Protein AF-A0A7C4HYF4-F1 (afdb_monomer_lite)

Structure (mmCIF, N/CA/C/O backbone):
data_AF-A0A7C4HYF4-F1
#
_entry.id   AF-A0A7C4HYF4-F1
#
loop_
_atom_site.group_PDB
_atom_site.id
_atom_site.type_symbol
_atom_site.label_atom_id
_atom_site.label_alt_id
_atom_site.label_comp_id
_atom_site.label_asym_id
_atom_site.label_entity_id
_atom_site.label_seq_id
_atom_site.pdbx_PDB_ins_code
_atom_site.Cartn_x
_atom_site.Cartn_y
_atom_site.Cartn_z
_atom_site.occupancy
_atom_site.B_iso_or_equiv
_atom_site.auth_seq_id
_atom_site.auth_comp_id
_atom_site.auth_asym_id
_atom_site.auth_atom_id
_atom_site.pdbx_PDB_model_num
ATOM 1 N N . MET A 1 1 ? 6.764 12.181 2.102 1.00 40.88 1 MET A N 1
ATOM 2 C CA . MET A 1 1 ? 6.023 12.317 0.820 1.00 40.88 1 MET A CA 1
ATOM 3 C C . MET A 1 1 ? 4.594 11.800 0.968 1.00 40.88 1 MET A C 1
ATOM 5 O O . MET A 1 1 ? 4.407 10.729 1.527 1.00 40.88 1 MET A O 1
ATOM 9 N N . ARG A 1 2 ? 3.577 12.558 0.523 1.00 48.25 2 ARG A N 1
ATOM 10 C CA . ARG A 1 2 ? 2.155 12.168 0.637 1.00 48.25 2 ARG A CA 1
ATOM 11 C C . ARG A 1 2 ? 1.716 11.391 -0.610 1.00 48.25 2 ARG A C 1
ATOM 13 O O . ARG A 1 2 ? 1.328 12.004 -1.602 1.00 48.25 2 ARG A O 1
ATOM 20 N N . VAL A 1 3 ? 1.716 10.061 -0.538 1.00 52.72 3 VAL A N 1
ATOM 21 C CA . VAL A 1 3 ? 1.165 9.162 -1.576 1.00 52.72 3 VAL A CA 1
ATOM 22 C C . VAL A 1 3 ? -0.361 9.065 -1.435 1.00 52.72 3 VAL A C 1
ATOM 24 O O . VAL A 1 3 ? -0.939 7.992 -1.380 1.00 52.72 3 VAL A O 1
ATOM 27 N N . ALA A 1 4 ? -1.030 10.206 -1.282 1.00 55.22 4 ALA A N 1
ATOM 28 C CA . ALA A 1 4 ? -2.484 10.251 -1.218 1.00 55.22 4 ALA A CA 1
ATOM 29 C C . ALA A 1 4 ? -3.029 10.813 -2.526 1.00 55.22 4 ALA A C 1
ATOM 31 O O . ALA A 1 4 ? -2.495 11.797 -3.059 1.00 55.22 4 ALA A O 1
ATOM 32 N N . VAL A 1 5 ? -4.085 10.181 -3.025 1.00 56.56 5 VAL A N 1
ATOM 33 C CA . VAL A 1 5 ? -4.846 10.660 -4.176 1.00 56.56 5 VAL A CA 1
ATOM 34 C C . VAL A 1 5 ? -5.898 11.638 -3.658 1.00 56.56 5 VAL A C 1
ATOM 36 O O . VAL A 1 5 ? -6.741 11.280 -2.837 1.00 56.56 5 VAL A O 1
ATOM 39 N N . LYS A 1 6 ? -5.826 12.894 -4.108 1.00 53.12 6 LYS A N 1
ATOM 40 C CA . LYS A 1 6 ? -6.950 13.836 -4.035 1.00 53.12 6 LYS A CA 1
ATOM 41 C C . LYS A 1 6 ? -7.619 13.802 -5.406 1.00 53.12 6 LYS A C 1
ATOM 43 O O . LYS A 1 6 ? -7.010 14.263 -6.372 1.00 53.12 6 LYS A O 1
ATOM 48 N N . ARG A 1 7 ? -8.809 13.203 -5.509 1.00 56.16 7 ARG A N 1
ATOM 49 C CA . ARG A 1 7 ? -9.550 13.155 -6.779 1.00 56.16 7 ARG A CA 1
ATOM 50 C C . ARG A 1 7 ? -10.038 14.555 -7.160 1.00 56.16 7 ARG A C 1
ATOM 52 O O . ARG A 1 7 ? -10.277 15.388 -6.286 1.00 56.16 7 ARG A O 1
ATOM 59 N N . LYS A 1 8 ? -10.163 14.807 -8.466 1.00 49.19 8 LYS A N 1
ATOM 60 C CA . LYS A 1 8 ? -10.557 16.105 -9.050 1.00 49.19 8 LYS A CA 1
ATOM 61 C C . LYS A 1 8 ? -11.992 16.514 -8.671 1.00 49.19 8 LYS A C 1
ATOM 63 O O . LYS A 1 8 ? -12.279 17.699 -8.600 1.00 49.19 8 LYS A O 1
ATOM 68 N N . ASP A 1 9 ? -12.849 15.540 -8.368 1.00 57.66 9 ASP A N 1
ATOM 69 C CA . ASP A 1 9 ? -14.241 15.696 -7.919 1.00 57.66 9 ASP A CA 1
ATOM 70 C C . ASP A 1 9 ? -14.402 15.691 -6.385 1.00 57.66 9 ASP A C 1
ATOM 72 O O . ASP A 1 9 ? -15.504 15.890 -5.879 1.00 57.66 9 ASP A O 1
ATOM 76 N N . ASN A 1 10 ? -13.316 15.459 -5.634 1.00 64.75 10 ASN A N 1
ATOM 77 C CA . ASN A 1 10 ? -13.297 15.336 -4.173 1.00 64.75 10 ASN A CA 1
ATOM 78 C C . ASN A 1 10 ? -14.270 14.268 -3.608 1.00 64.75 10 ASN A C 1
ATOM 80 O O . ASN A 1 10 ? -14.576 14.283 -2.412 1.00 64.75 10 ASN A O 1
ATOM 84 N N . ARG A 1 11 ? -14.750 13.335 -4.449 1.00 72.50 11 ARG A N 1
ATOM 85 C CA . ARG A 1 11 ? -15.692 12.270 -4.074 1.00 72.50 11 ARG A CA 1
ATOM 86 C C . ARG A 1 11 ? -14.958 10.948 -3.872 1.00 72.50 11 ARG A C 1
ATOM 88 O O . ARG A 1 11 ? -14.107 10.549 -4.669 1.00 72.50 11 ARG A O 1
ATOM 95 N N . LEU A 1 12 ? -15.292 10.258 -2.785 1.00 79.62 12 LEU A N 1
ATOM 96 C CA . LEU A 1 12 ? -14.816 8.898 -2.543 1.00 79.62 12 LEU A CA 1
ATOM 97 C C . LEU A 1 12 ? -15.509 7.932 -3.522 1.00 79.62 12 LEU A C 1
ATOM 99 O O . LEU A 1 12 ? -16.665 8.169 -3.870 1.00 79.62 12 LEU A O 1
ATOM 103 N N . PRO A 1 13 ? -14.830 6.865 -3.979 1.00 82.00 13 PRO A N 1
ATOM 104 C CA . PRO A 1 13 ? -15.485 5.814 -4.746 1.00 82.00 13 PRO A CA 1
ATOM 105 C C . PRO A 1 13 ? -16.557 5.111 -3.905 1.00 82.00 13 PRO A C 1
ATOM 107 O O . PRO A 1 13 ? -16.498 5.104 -2.670 1.00 82.00 13 PRO A O 1
ATOM 110 N N . ASN A 1 14 ? -17.522 4.496 -4.588 1.00 84.25 14 ASN A N 1
ATOM 111 C CA . ASN A 1 14 ? -18.519 3.644 -3.948 1.00 84.25 14 ASN A CA 1
ATOM 112 C C . ASN A 1 14 ? -17.824 2.513 -3.174 1.00 84.25 14 ASN A C 1
ATOM 114 O O . ASN A 1 14 ? -16.798 1.996 -3.614 1.00 84.25 14 ASN A O 1
ATOM 118 N N . GLY A 1 15 ? -18.366 2.156 -2.007 1.00 89.06 15 GLY A N 1
ATOM 119 C CA . GLY A 1 15 ? -17.753 1.144 -1.141 1.00 89.06 15 GLY A CA 1
ATOM 120 C C . GLY A 1 15 ? -16.487 1.620 -0.418 1.00 89.06 15 GLY A C 1
ATOM 121 O O . GLY A 1 15 ? -15.643 0.807 -0.058 1.00 89.06 15 GLY A O 1
ATOM 122 N N . ALA A 1 16 ? -16.318 2.931 -0.205 1.00 91.88 16 ALA A N 1
ATOM 123 C CA . ALA A 1 16 ? -15.228 3.461 0.610 1.00 91.88 16 ALA A CA 1
ATOM 124 C C . ALA A 1 16 ? -15.414 3.125 2.104 1.00 91.88 16 ALA A C 1
ATOM 126 O O . ALA A 1 16 ? -16.329 3.604 2.774 1.00 91.88 16 ALA A O 1
ATOM 127 N N . ILE A 1 17 ? -14.479 2.358 2.652 1.00 96.62 17 ILE A N 1
ATOM 128 C CA . ILE A 1 17 ? -14.454 1.845 4.021 1.00 96.62 17 ILE A CA 1
ATOM 129 C C . ILE A 1 17 ? -13.427 2.636 4.837 1.00 96.62 17 ILE A C 1
ATOM 131 O O . ILE A 1 17 ? -12.285 2.830 4.416 1.00 96.62 17 ILE A O 1
ATOM 135 N N . LYS A 1 18 ? -13.810 3.106 6.031 1.00 96.81 18 LYS A N 1
ATOM 136 C CA . LYS A 1 18 ? -12.897 3.829 6.935 1.00 96.81 18 LYS A CA 1
ATOM 137 C C . LYS A 1 18 ? -11.740 2.927 7.372 1.00 96.81 18 LYS A C 1
ATOM 139 O O . LYS A 1 18 ? -11.951 1.766 7.710 1.00 96.81 18 LYS A O 1
ATOM 144 N N . ILE A 1 19 ? -10.543 3.505 7.507 1.00 97.69 19 ILE A N 1
ATOM 145 C CA . ILE A 1 19 ? -9.341 2.795 7.990 1.00 97.69 19 ILE A CA 1
ATOM 146 C C . ILE A 1 19 ? -9.564 2.006 9.291 1.00 97.69 19 ILE A C 1
ATOM 148 O O . ILE A 1 19 ? -9.004 0.929 9.442 1.00 97.69 19 ILE A O 1
ATOM 152 N N . GLY A 1 20 ? -10.396 2.507 10.213 1.00 98.12 20 GLY A N 1
ATOM 153 C CA . GLY A 1 20 ? -10.714 1.804 11.461 1.00 98.12 20 GLY A CA 1
ATOM 154 C C . GLY A 1 20 ? -11.468 0.490 11.240 1.00 98.12 20 GLY A C 1
ATOM 155 O O . GLY A 1 20 ? -11.164 -0.503 11.890 1.00 98.12 20 GLY A O 1
ATOM 156 N N . THR A 1 21 ? -12.410 0.461 10.295 1.00 98.25 21 THR A N 1
ATOM 157 C CA . THR A 1 21 ? -13.148 -0.757 9.932 1.00 98.25 21 THR A CA 1
ATOM 158 C C . THR A 1 21 ? -12.229 -1.764 9.245 1.00 98.25 21 THR A C 1
ATOM 160 O O . THR A 1 21 ? -12.266 -2.943 9.579 1.00 98.25 21 THR A O 1
ATOM 163 N N . VAL A 1 22 ? -11.342 -1.299 8.360 1.00 98.38 22 VAL A N 1
ATOM 164 C CA . VAL A 1 22 ? -10.341 -2.162 7.708 1.00 98.38 22 VAL A CA 1
ATOM 165 C C . VAL A 1 22 ? -9.354 -2.741 8.722 1.00 98.38 22 VAL A C 1
ATOM 167 O O . VAL A 1 22 ? -9.067 -3.931 8.695 1.00 98.38 22 VAL A O 1
ATOM 170 N N . ALA A 1 23 ? -8.872 -1.924 9.661 1.00 98.44 23 ALA A N 1
ATOM 171 C CA . ALA A 1 23 ? -7.983 -2.374 10.728 1.00 98.44 23 ALA A CA 1
ATOM 172 C C . ALA A 1 23 ? -8.633 -3.482 11.576 1.00 98.44 23 ALA A C 1
ATOM 174 O O . ALA A 1 23 ? -8.009 -4.512 11.818 1.00 98.44 23 ALA A O 1
ATOM 175 N N . LYS A 1 24 ? -9.914 -3.310 11.941 1.00 98.38 24 LYS A N 1
ATOM 176 C CA . LYS A 1 24 ? -10.702 -4.343 12.632 1.00 98.38 24 LYS A CA 1
ATOM 177 C C . LYS A 1 24 ? -10.841 -5.620 11.803 1.00 98.38 24 LYS A C 1
ATOM 179 O O . LYS A 1 24 ? -10.632 -6.693 12.350 1.00 98.38 24 LYS A O 1
ATOM 184 N N . HIS A 1 25 ? -11.144 -5.508 10.508 1.00 98.12 25 HIS A N 1
ATOM 185 C CA . HIS A 1 25 ? -11.282 -6.664 9.615 1.00 98.12 25 HIS A CA 1
ATOM 186 C C . HIS A 1 25 ? -10.015 -7.534 9.582 1.00 98.12 25 HIS A C 1
ATOM 188 O O . HIS A 1 25 ? -10.107 -8.752 9.665 1.00 98.12 25 HIS A O 1
ATOM 194 N N . PHE A 1 26 ? -8.833 -6.915 9.524 1.00 97.81 26 PHE A N 1
ATOM 195 C CA . PHE A 1 26 ? -7.552 -7.631 9.505 1.00 97.81 26 PHE A CA 1
ATOM 196 C C . PHE A 1 26 ? -6.988 -7.969 10.896 1.00 97.81 26 PHE A C 1
ATOM 198 O O . PHE A 1 26 ? -5.904 -8.548 10.983 1.00 97.81 26 PHE A O 1
ATOM 205 N N . GLY A 1 27 ? -7.668 -7.588 11.984 1.00 97.75 27 GLY A N 1
ATOM 206 C CA . GLY A 1 27 ? -7.166 -7.778 13.348 1.00 97.75 27 GLY A CA 1
ATOM 207 C C . GLY A 1 27 ? -5.850 -7.036 13.619 1.00 97.75 27 GLY A C 1
ATOM 208 O O . GLY A 1 27 ? -4.955 -7.572 14.270 1.00 97.75 27 GLY A O 1
ATOM 209 N N . VAL A 1 28 ? -5.687 -5.823 13.080 1.00 98.06 28 VAL A N 1
ATOM 210 C CA . VAL A 1 28 ? -4.471 -5.002 13.231 1.00 98.06 28 VAL A CA 1
ATOM 211 C C . VAL A 1 28 ? -4.779 -3.614 13.780 1.00 98.06 28 VAL A C 1
ATOM 213 O O . VAL A 1 28 ? -5.919 -3.154 13.771 1.00 98.06 28 VAL A O 1
ATOM 216 N N . SER A 1 29 ? -3.747 -2.903 14.238 1.00 98.12 29 SER A N 1
ATOM 217 C CA . SER A 1 29 ? -3.897 -1.512 14.664 1.00 98.12 29 SER A CA 1
ATOM 218 C C . SER A 1 29 ? -4.042 -0.563 13.468 1.00 98.12 29 SER A C 1
ATOM 220 O O . SER A 1 29 ? -3.476 -0.766 12.390 1.00 98.12 29 SER A O 1
ATOM 222 N N . VAL A 1 30 ? -4.766 0.543 13.670 1.00 98.19 30 VAL A N 1
ATOM 223 C CA . VAL A 1 30 ? -4.851 1.634 12.681 1.00 98.19 30 VAL A CA 1
ATOM 224 C C . VAL A 1 30 ? -3.466 2.217 12.383 1.00 98.19 30 VAL A C 1
ATOM 226 O O . VAL A 1 30 ? -3.189 2.618 11.249 1.00 98.19 30 VAL A O 1
ATOM 229 N N . ASP A 1 31 ? -2.582 2.248 13.380 1.00 98.25 31 ASP A N 1
ATOM 230 C CA . ASP A 1 31 ? -1.233 2.783 13.226 1.00 98.25 31 ASP A CA 1
ATOM 231 C C . ASP A 1 31 ? -0.329 1.896 12.369 1.00 98.25 31 ASP A C 1
ATOM 233 O O . ASP A 1 31 ? 0.509 2.440 11.648 1.00 98.25 31 ASP A O 1
ATOM 237 N N . LEU A 1 32 ? -0.556 0.577 12.328 1.00 97.56 32 LEU A N 1
ATOM 238 C CA . LEU A 1 32 ? 0.124 -0.314 11.384 1.00 97.56 32 LEU A CA 1
ATOM 239 C C . LEU A 1 32 ? -0.240 0.027 9.931 1.00 97.56 32 LEU A C 1
ATOM 241 O O . LEU A 1 32 ? 0.639 0.185 9.086 1.00 97.56 32 LEU A O 1
ATOM 245 N N . LEU A 1 33 ? -1.527 0.236 9.636 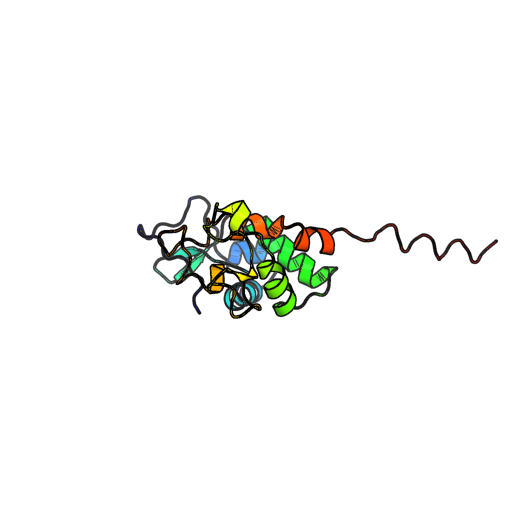1.00 97.94 33 LEU A N 1
ATOM 246 C CA . LEU A 1 33 ? -1.958 0.642 8.291 1.00 97.94 33 LEU A CA 1
ATOM 247 C C . LEU A 1 33 ? -1.412 2.029 7.908 1.00 97.94 33 LEU A C 1
ATOM 249 O O . LEU A 1 33 ? -1.035 2.265 6.759 1.00 97.94 33 LEU A O 1
ATOM 253 N N . ARG A 1 34 ? -1.315 2.953 8.874 1.00 96.81 34 ARG A N 1
ATOM 254 C CA . ARG A 1 34 ? -0.659 4.258 8.673 1.00 96.81 34 ARG A CA 1
ATOM 255 C C . ARG A 1 34 ? 0.848 4.116 8.458 1.00 96.81 34 ARG A C 1
ATOM 257 O O . ARG A 1 34 ? 1.404 4.880 7.674 1.00 96.81 34 ARG A O 1
ATOM 264 N N . LEU A 1 35 ? 1.512 3.175 9.128 1.00 96.50 35 LEU A N 1
ATOM 265 C CA . LEU A 1 35 ? 2.919 2.856 8.886 1.00 96.50 35 LEU A CA 1
ATOM 266 C C . LEU A 1 35 ? 3.111 2.377 7.444 1.00 96.50 35 LEU A C 1
ATOM 268 O O . LEU A 1 35 ? 3.960 2.921 6.745 1.00 96.50 35 LEU A O 1
ATOM 272 N N . TYR A 1 36 ? 2.274 1.460 6.957 1.00 96.44 36 TYR A N 1
ATOM 273 C CA . TYR A 1 36 ? 2.342 0.990 5.570 1.00 96.44 36 TYR A CA 1
ATOM 274 C C . TYR A 1 36 ? 2.074 2.102 4.544 1.00 96.44 36 TYR A C 1
ATOM 276 O O . TYR A 1 36 ? 2.733 2.143 3.504 1.00 96.44 36 TYR A O 1
ATOM 284 N N . GLU A 1 37 ? 1.172 3.049 4.829 1.00 94.31 37 GLU A N 1
ATOM 285 C CA . GLU A 1 37 ? 1.032 4.269 4.015 1.00 94.31 37 GLU A CA 1
ATOM 286 C C . GLU A 1 37 ? 2.325 5.099 4.020 1.00 94.31 37 GLU A C 1
ATOM 288 O O . GLU A 1 37 ? 2.783 5.523 2.958 1.00 94.31 37 GLU A O 1
ATOM 293 N N . ARG A 1 38 ? 2.916 5.367 5.194 1.00 93.12 38 ARG A N 1
ATOM 294 C CA . ARG A 1 38 ? 4.141 6.186 5.302 1.00 93.12 38 ARG A CA 1
ATOM 295 C C . ARG A 1 38 ? 5.318 5.552 4.569 1.00 93.12 38 ARG A C 1
ATOM 297 O O . ARG A 1 38 ? 6.064 6.267 3.900 1.00 93.12 38 ARG A O 1
ATOM 304 N N . GLU A 1 39 ? 5.441 4.232 4.642 1.00 92.56 39 GLU A N 1
ATOM 305 C CA . GLU A 1 39 ? 6.426 3.473 3.873 1.00 92.56 39 GLU A CA 1
ATOM 306 C C . GLU A 1 39 ? 6.109 3.469 2.368 1.00 92.56 39 GLU A C 1
ATOM 308 O O . GLU A 1 39 ? 6.992 3.261 1.549 1.00 92.56 39 GLU A O 1
ATOM 313 N N . GLY A 1 40 ? 4.890 3.808 1.947 1.00 91.25 40 GLY A N 1
ATOM 314 C CA . GLY A 1 40 ? 4.510 3.818 0.531 1.00 91.25 40 GLY A CA 1
ATOM 315 C C . GLY A 1 40 ? 4.112 2.451 -0.013 1.00 91.25 40 GLY A C 1
ATOM 316 O O . GLY A 1 40 ? 4.082 2.266 -1.231 1.00 91.25 40 GLY A O 1
ATOM 317 N N . LEU A 1 41 ? 3.804 1.509 0.878 1.00 94.38 41 LEU A N 1
ATOM 318 C CA . LEU A 1 41 ? 3.226 0.213 0.535 1.00 94.38 41 LEU A CA 1
ATOM 319 C C . LEU A 1 41 ? 1.727 0.345 0.247 1.00 94.38 41 LEU A C 1
ATOM 321 O O . LEU A 1 41 ? 1.206 -0.319 -0.646 1.00 94.38 41 LEU A O 1
ATOM 325 N N . LEU A 1 42 ? 1.038 1.237 0.965 1.00 95.00 42 LEU A N 1
ATOM 326 C CA . LEU A 1 42 ? -0.385 1.512 0.776 1.00 95.00 42 LEU A CA 1
ATOM 327 C C . LEU A 1 42 ? -0.635 2.922 0.244 1.00 95.00 42 LEU A C 1
ATOM 329 O O . LEU A 1 42 ? 0.017 3.886 0.647 1.00 95.00 42 LEU A O 1
ATOM 333 N N . ILE A 1 43 ? -1.644 3.037 -0.616 1.00 92.56 43 ILE A N 1
ATOM 334 C CA . ILE A 1 43 ? -2.164 4.303 -1.127 1.00 92.56 43 ILE A CA 1
ATOM 335 C C . ILE A 1 43 ? -3.595 4.434 -0.599 1.00 92.56 43 ILE A C 1
ATOM 337 O O . ILE A 1 43 ? -4.488 3.781 -1.123 1.00 92.56 43 ILE A O 1
ATOM 341 N N . PRO A 1 44 ? -3.855 5.228 0.451 1.00 92.38 44 PRO A N 1
ATOM 342 C CA . PRO A 1 44 ? -5.215 5.430 0.921 1.00 92.38 44 PRO A CA 1
ATOM 343 C C . PRO A 1 44 ? -5.929 6.495 0.089 1.00 92.38 44 PRO A C 1
ATOM 345 O O . PRO A 1 44 ? -5.342 7.501 -0.334 1.00 92.38 44 PRO A O 1
ATOM 348 N N . LEU A 1 45 ? -7.240 6.337 -0.023 1.00 90.88 45 LEU A N 1
ATOM 349 C CA . LEU A 1 45 ? -8.144 7.402 -0.432 1.0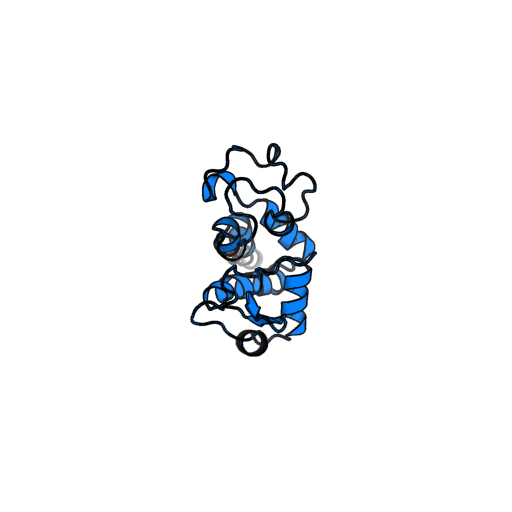0 90.88 45 LEU A CA 1
ATOM 350 C C . LEU A 1 45 ? -8.317 8.375 0.736 1.00 90.88 45 LEU A C 1
ATOM 352 O O . LEU A 1 45 ? -8.358 7.965 1.899 1.00 90.88 45 LEU A O 1
ATOM 356 N N . LYS A 1 46 ? -8.420 9.676 0.459 1.00 88.88 46 LYS A N 1
ATOM 357 C CA . LYS A 1 46 ? -8.650 10.683 1.504 1.00 88.88 46 LYS A CA 1
ATOM 358 C C . LYS A 1 46 ? -9.900 11.489 1.211 1.00 88.88 46 LYS A C 1
ATOM 360 O O . LYS A 1 46 ? -10.049 12.042 0.129 1.00 88.88 46 LYS A O 1
ATOM 365 N N . SER A 1 47 ? -10.764 11.581 2.216 1.00 88.06 47 SER A N 1
ATOM 366 C CA . SER A 1 47 ? -11.858 12.556 2.225 1.00 88.06 47 SER A CA 1
ATOM 367 C C . SER A 1 47 ? -11.316 13.994 2.255 1.00 88.06 47 SER A C 1
ATOM 369 O O . SER A 1 47 ? -10.146 14.195 2.610 1.00 88.06 47 SER A O 1
ATOM 371 N N . PRO A 1 48 ? -12.161 15.011 1.998 1.00 83.81 48 PRO A N 1
ATOM 372 C CA . PRO A 1 48 ? -11.760 16.418 2.087 1.00 83.81 48 PRO A CA 1
ATOM 373 C C . PRO A 1 48 ? -11.174 16.787 3.461 1.00 83.81 48 PRO A C 1
ATOM 375 O O . PRO A 1 48 ? -10.236 17.573 3.551 1.00 83.81 48 PRO A O 1
ATOM 378 N N . ARG A 1 49 ? -11.676 16.149 4.530 1.00 86.75 49 ARG A N 1
ATOM 379 C CA . ARG A 1 49 ? -11.224 16.324 5.922 1.00 86.75 49 ARG A CA 1
ATOM 380 C C . ARG A 1 49 ? -9.951 15.534 6.268 1.00 86.75 49 ARG A C 1
ATOM 382 O O . ARG A 1 49 ? -9.498 15.559 7.405 1.00 86.75 49 ARG A O 1
ATOM 389 N N . GLY A 1 50 ? -9.377 14.789 5.321 1.00 87.62 50 GLY A N 1
ATOM 390 C CA . GLY A 1 50 ? -8.143 14.020 5.515 1.00 87.62 50 GLY A CA 1
ATOM 391 C C . GLY A 1 50 ? -8.320 12.629 6.137 1.00 87.62 50 GLY A C 1
ATOM 392 O O . GLY A 1 50 ? -7.335 11.898 6.278 1.00 87.62 50 GLY A O 1
ATOM 393 N N . THR A 1 51 ? -9.550 12.217 6.465 1.00 91.06 51 THR A N 1
ATOM 394 C CA . THR A 1 51 ? -9.851 10.843 6.899 1.00 91.06 51 THR A CA 1
ATOM 395 C C . THR A 1 51 ? -9.524 9.853 5.782 1.00 91.06 51 THR A C 1
ATOM 397 O O . THR A 1 51 ? -9.862 10.110 4.624 1.00 91.06 51 THR A O 1
ATOM 400 N N . ARG A 1 52 ? -8.868 8.745 6.147 1.00 94.06 52 ARG A N 1
ATOM 401 C CA . ARG A 1 52 ? -8.410 7.689 5.235 1.00 94.06 52 ARG A CA 1
ATOM 402 C C . ARG A 1 52 ? -9.485 6.644 5.000 1.00 94.06 52 ARG A C 1
ATOM 404 O O . ARG A 1 52 ? -10.104 6.170 5.956 1.00 94.06 52 ARG A O 1
ATOM 411 N N . TYR A 1 53 ? -9.608 6.263 3.742 1.00 94.56 53 TYR A N 1
ATOM 412 C CA . TYR A 1 53 ? -10.512 5.245 3.257 1.00 94.56 53 TYR A CA 1
ATOM 413 C C . TYR A 1 53 ? -9.764 4.265 2.361 1.00 94.56 53 TYR A C 1
ATOM 415 O O . TYR A 1 53 ? -8.757 4.609 1.738 1.00 94.56 53 TYR A O 1
ATOM 423 N N . PHE A 1 54 ? -10.299 3.061 2.311 1.00 95.06 54 PHE A N 1
ATOM 424 C CA . PHE A 1 54 ? -9.908 1.980 1.422 1.00 95.06 54 PHE A CA 1
ATOM 425 C C . PHE A 1 54 ? -11.172 1.416 0.775 1.00 95.06 54 PHE A C 1
ATOM 427 O O . PHE A 1 54 ? -12.279 1.806 1.137 1.00 95.06 54 PHE A O 1
ATOM 434 N N . THR A 1 55 ? -11.020 0.505 -0.166 1.00 94.94 55 THR A N 1
ATOM 435 C CA . THR A 1 55 ? -12.108 -0.293 -0.736 1.00 94.94 55 THR A CA 1
ATOM 436 C C . THR A 1 55 ? -11.759 -1.771 -0.600 1.00 94.94 55 THR A C 1
ATOM 438 O O . THR A 1 55 ? -10.634 -2.119 -0.232 1.00 94.94 55 THR A O 1
ATOM 441 N N . GLU A 1 56 ? -12.694 -2.659 -0.920 1.00 95.19 56 GLU A N 1
ATOM 442 C CA . GLU A 1 56 ? -12.428 -4.103 -0.945 1.00 95.19 56 GLU A CA 1
ATOM 443 C C . GLU A 1 56 ? -11.295 -4.475 -1.918 1.00 95.19 56 GLU A C 1
ATOM 445 O O . GLU A 1 56 ? -10.565 -5.433 -1.681 1.00 95.19 56 GLU A O 1
ATOM 450 N N . LEU A 1 57 ? -11.039 -3.653 -2.946 1.00 94.25 57 LEU A N 1
ATOM 451 C CA . LEU A 1 57 ? -9.897 -3.821 -3.855 1.00 94.25 57 LEU A CA 1
ATOM 452 C C . LEU A 1 57 ? -8.535 -3.717 -3.153 1.00 94.25 57 LEU A C 1
ATOM 454 O O . LEU A 1 57 ? -7.520 -4.139 -3.708 1.00 94.25 57 LEU A O 1
ATOM 458 N N . ASP A 1 58 ? -8.481 -3.113 -1.965 1.00 95.88 58 ASP A N 1
ATOM 459 C CA . ASP A 1 58 ? -7.253 -2.974 -1.182 1.00 95.88 58 ASP A CA 1
ATOM 460 C C . ASP A 1 58 ? -7.006 -4.192 -0.277 1.00 95.88 58 ASP A C 1
ATOM 462 O O . ASP A 1 58 ? -5.883 -4.393 0.187 1.00 95.88 58 ASP A O 1
ATOM 466 N N . TYR A 1 59 ? -8.024 -5.028 -0.041 1.00 97.19 59 TYR A N 1
ATOM 467 C CA . TYR A 1 59 ? -7.954 -6.138 0.909 1.00 97.19 59 TYR A CA 1
ATOM 468 C C . TYR A 1 59 ? -6.928 -7.198 0.502 1.00 97.19 59 TYR A C 1
ATOM 470 O O . TYR A 1 59 ? -6.109 -7.551 1.354 1.00 97.19 59 TYR A O 1
ATOM 478 N N . PRO A 1 60 ? -6.879 -7.661 -0.767 1.00 96.75 60 PRO A N 1
ATOM 479 C CA . PRO A 1 60 ? -5.850 -8.603 -1.191 1.00 96.75 60 PRO A CA 1
ATOM 480 C C . PRO A 1 60 ? -4.450 -8.057 -0.926 1.00 96.75 60 PRO A C 1
ATOM 482 O O . PRO A 1 60 ? -3.592 -8.775 -0.430 1.00 96.75 60 PRO A O 1
ATOM 485 N N . TRP A 1 61 ? -4.228 -6.763 -1.177 1.00 97.06 61 TRP A N 1
ATOM 486 C CA . TRP A 1 61 ? -2.913 -6.169 -0.981 1.00 97.06 61 TRP A CA 1
ATOM 487 C C . TRP A 1 61 ? -2.519 -6.050 0.490 1.00 97.06 61 TRP A C 1
ATOM 489 O O . TRP A 1 61 ? -1.394 -6.386 0.857 1.00 97.06 61 TRP A O 1
ATOM 499 N N . ILE A 1 62 ? -3.448 -5.621 1.348 1.00 98.06 62 ILE A N 1
ATOM 500 C CA . ILE A 1 62 ? -3.222 -5.557 2.796 1.00 98.06 62 ILE A CA 1
ATOM 501 C C . ILE A 1 62 ? -2.936 -6.959 3.347 1.00 98.06 62 ILE A C 1
ATOM 503 O O . ILE A 1 62 ? -1.968 -7.126 4.089 1.00 98.06 62 ILE A O 1
ATOM 507 N N . ALA A 1 63 ? -3.715 -7.965 2.937 1.00 97.44 63 ALA A N 1
ATOM 508 C CA . ALA A 1 63 ? -3.482 -9.358 3.303 1.00 97.44 63 ALA A CA 1
ATOM 509 C C . ALA A 1 63 ? -2.079 -9.815 2.879 1.00 97.44 63 ALA A C 1
ATOM 511 O O . ALA A 1 63 ? -1.325 -10.329 3.701 1.00 97.44 63 ALA A O 1
ATOM 512 N N . THR A 1 64 ? -1.687 -9.567 1.626 1.00 97.38 64 THR A N 1
ATOM 513 C CA . THR A 1 64 ? -0.363 -9.929 1.107 1.00 97.38 64 THR A CA 1
ATOM 514 C C . THR A 1 64 ? 0.766 -9.269 1.895 1.00 97.38 64 THR A C 1
ATOM 516 O O . THR A 1 64 ? 1.707 -9.961 2.268 1.00 97.38 64 THR A O 1
ATOM 519 N N . ILE A 1 65 ? 0.684 -7.970 2.210 1.00 97.06 65 ILE A N 1
ATOM 520 C CA . ILE A 1 65 ? 1.714 -7.294 3.020 1.00 97.06 65 ILE A CA 1
ATOM 521 C C . ILE A 1 65 ? 1.834 -7.949 4.401 1.00 97.06 65 ILE A C 1
ATOM 523 O O . ILE A 1 65 ? 2.946 -8.212 4.856 1.00 97.06 65 ILE A O 1
ATOM 527 N N . LEU A 1 66 ? 0.708 -8.235 5.062 1.00 96.81 66 LEU A N 1
ATOM 528 C CA . LEU A 1 66 ? 0.717 -8.884 6.376 1.00 96.81 66 LEU A CA 1
ATOM 529 C C . LEU A 1 66 ? 1.377 -10.264 6.316 1.00 96.81 66 LEU A C 1
ATOM 531 O O . LEU A 1 66 ? 2.176 -10.586 7.194 1.00 96.81 66 LEU A O 1
ATOM 535 N N . ARG A 1 67 ? 1.094 -11.048 5.271 1.00 95.75 67 ARG A N 1
ATOM 536 C CA . ARG A 1 67 ? 1.725 -12.354 5.047 1.00 95.75 67 ARG A CA 1
ATOM 537 C C . ARG A 1 67 ? 3.220 -12.231 4.759 1.00 95.75 67 ARG A C 1
ATOM 539 O O . ARG A 1 67 ? 4.003 -12.948 5.363 1.00 95.75 67 ARG A O 1
ATOM 546 N N . LEU A 1 68 ? 3.650 -11.277 3.931 1.00 95.12 68 LEU A N 1
ATOM 547 C CA . LEU A 1 68 ? 5.079 -11.045 3.663 1.00 95.12 68 LEU A CA 1
ATOM 548 C C . LEU A 1 68 ? 5.864 -10.716 4.942 1.00 95.12 68 LEU A C 1
ATOM 550 O O . LEU A 1 68 ? 6.997 -11.160 5.104 1.00 95.12 68 LEU A O 1
ATOM 554 N N . VAL A 1 69 ? 5.262 -9.955 5.858 1.00 95.44 69 VAL A N 1
ATOM 555 C CA . VAL A 1 69 ? 5.894 -9.608 7.138 1.00 95.44 69 VAL A CA 1
ATOM 556 C C . VAL A 1 69 ? 5.886 -10.788 8.115 1.00 95.44 69 VAL A C 1
ATOM 558 O O . VAL A 1 69 ? 6.876 -11.008 8.806 1.00 95.44 69 VAL A O 1
ATOM 561 N N . ARG A 1 70 ? 4.776 -11.532 8.205 1.00 93.88 70 ARG A N 1
ATOM 562 C CA . ARG A 1 70 ? 4.581 -12.578 9.227 1.00 93.88 70 ARG A CA 1
ATOM 563 C C . ARG A 1 70 ? 5.116 -13.950 8.822 1.00 93.88 70 ARG A C 1
ATOM 565 O O . ARG A 1 70 ? 5.692 -14.622 9.663 1.00 93.88 70 ARG A O 1
ATOM 572 N N . GLU A 1 71 ? 4.901 -14.353 7.573 1.00 93.06 71 GLU A N 1
ATOM 573 C CA . GLU A 1 71 ? 5.259 -15.677 7.042 1.00 93.06 71 GLU A CA 1
ATOM 574 C C . GLU A 1 71 ? 6.641 -15.658 6.377 1.00 93.06 71 GLU A C 1
ATOM 576 O O . GLU A 1 71 ? 7.449 -16.545 6.616 1.00 93.06 71 GLU A O 1
ATOM 581 N N . ALA A 1 72 ? 6.935 -14.635 5.565 1.00 90.81 72 ALA A N 1
ATOM 582 C CA . ALA A 1 72 ? 8.215 -14.527 4.853 1.00 90.81 72 ALA A CA 1
ATOM 583 C C . ALA A 1 72 ? 9.276 -13.702 5.612 1.00 90.81 72 ALA A C 1
ATOM 585 O O . ALA A 1 72 ? 10.369 -13.481 5.094 1.00 90.81 72 ALA A O 1
ATOM 586 N N . HIS A 1 73 ? 8.951 -13.217 6.818 1.00 92.88 73 HIS A N 1
ATOM 587 C CA . HIS A 1 73 ? 9.830 -12.424 7.691 1.00 92.88 73 HIS A CA 1
ATOM 588 C C . HIS A 1 73 ? 10.509 -11.221 7.007 1.00 92.88 73 HIS A C 1
ATOM 590 O O . HIS A 1 73 ? 11.596 -10.787 7.396 1.00 92.88 73 HIS A O 1
ATOM 596 N N . LEU A 1 74 ? 9.862 -10.642 5.991 1.00 93.94 74 LEU A N 1
ATOM 597 C CA . LEU A 1 74 ? 10.410 -9.503 5.269 1.00 93.94 74 LEU A CA 1
ATOM 598 C C . LEU A 1 74 ? 10.174 -8.202 6.025 1.00 93.94 74 LEU A C 1
ATOM 600 O O . LEU A 1 74 ? 9.067 -7.887 6.467 1.00 93.94 74 LEU A O 1
ATOM 604 N N . ASN A 1 75 ? 11.217 -7.377 6.082 1.00 94.56 75 ASN A N 1
ATOM 605 C CA . ASN A 1 75 ? 11.077 -6.000 6.527 1.00 94.56 75 ASN A CA 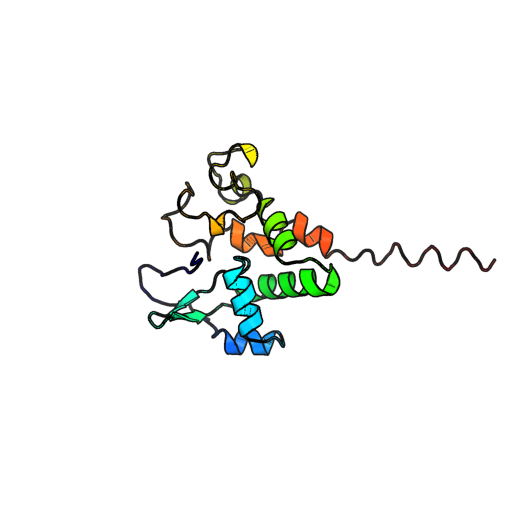1
ATOM 606 C C . ASN A 1 75 ? 10.428 -5.126 5.431 1.00 94.56 75 ASN A C 1
ATOM 608 O O . ASN A 1 75 ? 10.398 -5.467 4.244 1.00 94.56 75 ASN A O 1
ATOM 612 N N . LEU A 1 76 ? 9.931 -3.950 5.824 1.00 94.38 76 LEU A N 1
ATOM 613 C CA . LEU A 1 76 ? 9.216 -3.052 4.910 1.00 94.38 76 LEU A CA 1
ATOM 614 C C . LEU A 1 76 ? 10.114 -2.519 3.784 1.00 94.38 76 LEU A C 1
ATOM 616 O O . LEU A 1 76 ? 9.620 -2.265 2.688 1.00 94.38 76 LEU A O 1
ATOM 620 N N . ALA A 1 77 ? 11.425 -2.386 4.013 1.00 93.06 77 ALA A N 1
ATOM 621 C CA . ALA A 1 77 ? 12.367 -1.956 2.983 1.00 93.06 77 ALA A CA 1
ATOM 622 C C . ALA A 1 77 ? 1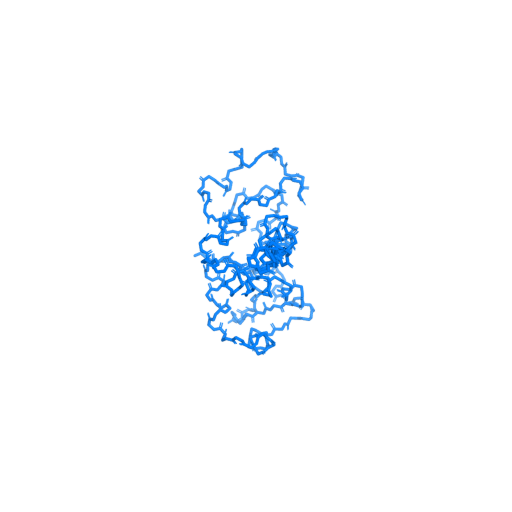2.532 -3.004 1.875 1.00 93.06 77 ALA A C 1
ATOM 624 O O . ALA A 1 77 ? 12.491 -2.645 0.698 1.00 93.06 77 ALA A O 1
ATOM 625 N N . SER A 1 78 ? 12.623 -4.284 2.237 1.00 92.06 78 SER A N 1
ATOM 626 C CA . SER A 1 78 ? 12.662 -5.399 1.292 1.00 92.06 78 SER A CA 1
ATOM 627 C C . SER A 1 78 ? 11.372 -5.479 0.483 1.00 92.06 78 SER A C 1
ATOM 629 O O . SER A 1 78 ? 11.426 -5.583 -0.739 1.00 92.06 78 SER A O 1
ATOM 631 N N . ILE A 1 79 ? 10.207 -5.320 1.123 1.00 94.56 79 ILE A N 1
ATOM 632 C CA . ILE A 1 79 ? 8.919 -5.285 0.410 1.00 94.56 79 ILE A CA 1
ATOM 633 C C . ILE A 1 79 ? 8.889 -4.120 -0.589 1.00 94.56 79 ILE A C 1
ATOM 635 O O . ILE A 1 79 ? 8.513 -4.308 -1.744 1.00 94.56 79 ILE A O 1
ATOM 639 N N . ARG A 1 80 ? 9.341 -2.921 -0.199 1.00 92.12 80 ARG A N 1
ATOM 640 C CA . ARG A 1 80 ? 9.453 -1.780 -1.128 1.00 92.12 80 ARG A CA 1
ATOM 641 C C . ARG A 1 80 ? 10.357 -2.095 -2.312 1.00 92.12 80 ARG A C 1
ATOM 643 O O . ARG A 1 80 ? 9.996 -1.765 -3.440 1.00 92.12 80 ARG A O 1
ATOM 650 N N . HIS A 1 81 ? 11.499 -2.728 -2.061 1.00 90.00 81 HIS A N 1
ATOM 651 C CA . HIS A 1 81 ? 12.433 -3.110 -3.110 1.00 90.00 81 HIS A CA 1
ATOM 652 C C . HIS A 1 81 ? 11.807 -4.120 -4.082 1.00 90.00 81 HIS A C 1
ATOM 654 O O . HIS A 1 81 ? 11.857 -3.901 -5.290 1.00 90.00 81 HIS A O 1
ATOM 660 N N . LEU A 1 82 ? 11.105 -5.142 -3.589 1.00 90.50 82 LEU A N 1
ATOM 661 C CA . LEU A 1 82 ? 10.394 -6.111 -4.433 1.00 90.50 82 LEU A CA 1
ATOM 662 C C . LEU A 1 82 ? 9.382 -5.441 -5.367 1.00 90.50 82 LEU A C 1
ATOM 664 O O . LEU A 1 82 ? 9.284 -5.792 -6.541 1.00 90.50 82 LEU A O 1
ATOM 668 N N . LEU A 1 83 ? 8.672 -4.424 -4.879 1.00 90.75 83 LEU A N 1
ATOM 669 C CA . LEU A 1 83 ? 7.681 -3.684 -5.666 1.00 90.75 83 LEU A CA 1
ATOM 670 C C . LEU A 1 83 ? 8.299 -2.840 -6.777 1.00 90.75 83 LEU A C 1
ATOM 672 O O . LEU A 1 83 ? 7.615 -2.474 -7.730 1.00 90.75 83 LEU A O 1
ATOM 676 N N . THR A 1 84 ? 9.594 -2.545 -6.696 1.00 89.06 84 THR A N 1
ATOM 677 C CA . THR A 1 84 ? 10.288 -1.878 -7.797 1.00 89.06 84 THR A CA 1
ATOM 678 C C . THR A 1 84 ? 10.430 -2.793 -9.017 1.00 89.06 84 THR A C 1
ATOM 680 O O . THR A 1 84 ? 10.573 -2.298 -10.132 1.00 89.06 84 THR A O 1
ATOM 683 N N . LEU A 1 85 ? 10.384 -4.118 -8.831 1.00 87.75 85 LEU A N 1
ATOM 684 C CA . LEU A 1 85 ? 10.538 -5.116 -9.898 1.00 87.75 85 LEU A CA 1
ATOM 685 C C . LEU A 1 85 ? 9.280 -5.274 -10.765 1.00 87.75 85 LEU A C 1
ATOM 687 O O . LEU A 1 85 ? 9.297 -6.024 -11.736 1.00 87.75 85 LEU A O 1
ATOM 691 N N . LEU A 1 86 ? 8.185 -4.588 -10.426 1.00 89.44 86 LEU A N 1
ATOM 692 C CA . LEU A 1 86 ? 6.948 -4.646 -11.196 1.00 89.44 86 LEU A CA 1
ATOM 693 C C . LEU A 1 86 ? 7.166 -4.121 -12.626 1.00 89.44 86 LEU A C 1
ATOM 695 O O . LEU A 1 86 ? 7.648 -2.993 -12.782 1.00 89.44 86 LEU A O 1
ATOM 699 N N . PRO A 1 87 ? 6.763 -4.878 -13.665 1.00 86.88 87 PRO A N 1
ATOM 700 C CA . PRO A 1 87 ? 7.007 -4.511 -15.055 1.00 86.88 87 PRO A CA 1
ATOM 701 C C . PRO A 1 87 ? 5.999 -3.453 -15.512 1.00 86.88 87 PRO A C 1
ATOM 703 O O . PRO A 1 87 ? 5.026 -3.725 -16.216 1.00 86.88 87 PRO A O 1
ATOM 706 N N . CYS A 1 88 ? 6.206 -2.207 -15.081 1.00 86.44 88 CYS A N 1
ATOM 707 C CA . CYS A 1 88 ? 5.292 -1.110 -15.389 1.00 86.44 88 CYS A CA 1
ATOM 708 C C . CYS A 1 88 ? 5.137 -0.871 -16.897 1.00 86.44 88 CYS A C 1
ATOM 710 O O . CYS A 1 88 ? 4.073 -0.429 -17.325 1.00 86.44 88 CYS A O 1
ATOM 712 N N . TRP A 1 89 ? 6.164 -1.201 -17.684 1.00 85.44 89 TRP A N 1
ATOM 713 C CA . TRP A 1 89 ? 6.158 -1.118 -19.139 1.00 85.44 89 TRP A CA 1
ATOM 714 C C . TRP A 1 89 ? 5.176 -2.087 -19.785 1.00 85.44 89 TRP A C 1
ATOM 716 O O . TRP A 1 89 ? 4.366 -1.653 -20.595 1.00 85.44 89 TRP A O 1
ATOM 726 N N . GLN A 1 90 ? 5.143 -3.342 -19.335 1.00 85.69 90 GLN A N 1
ATOM 727 C CA . GLN A 1 90 ? 4.166 -4.332 -19.800 1.00 85.69 90 GLN A CA 1
ATOM 728 C C . GLN A 1 90 ? 2.743 -3.972 -19.363 1.00 85.69 90 GLN A C 1
ATOM 730 O O . GLN A 1 90 ? 1.804 -4.077 -20.141 1.00 85.69 90 GLN A O 1
ATOM 735 N N . LEU A 1 91 ? 2.574 -3.511 -18.119 1.00 86.56 91 LEU A N 1
ATOM 736 C CA . LEU A 1 91 ? 1.247 -3.253 -17.547 1.00 86.56 91 LEU A CA 1
ATOM 737 C C . LEU A 1 91 ? 0.581 -1.969 -18.057 1.00 86.56 91 LEU A C 1
ATOM 739 O O . LEU A 1 91 ? -0.622 -1.797 -17.878 1.00 86.56 91 LEU A O 1
ATOM 743 N N . ARG A 1 92 ? 1.354 -1.024 -18.602 1.00 81.81 92 ARG A N 1
ATOM 744 C CA . ARG A 1 92 ? 0.850 0.300 -19.009 1.00 81.81 92 ARG A CA 1
ATOM 745 C C . ARG A 1 92 ? 1.206 0.702 -20.430 1.00 81.81 92 ARG A C 1
ATOM 747 O O . ARG A 1 92 ? 0.863 1.818 -20.805 1.00 81.81 92 ARG A O 1
ATOM 754 N N . ASN A 1 93 ? 1.901 -0.155 -21.173 1.00 79.31 93 ASN A N 1
ATOM 755 C CA . ASN A 1 93 ? 2.473 0.189 -22.470 1.00 79.31 93 ASN A CA 1
ATOM 756 C C . ASN A 1 93 ? 3.324 1.475 -22.385 1.00 79.31 93 ASN 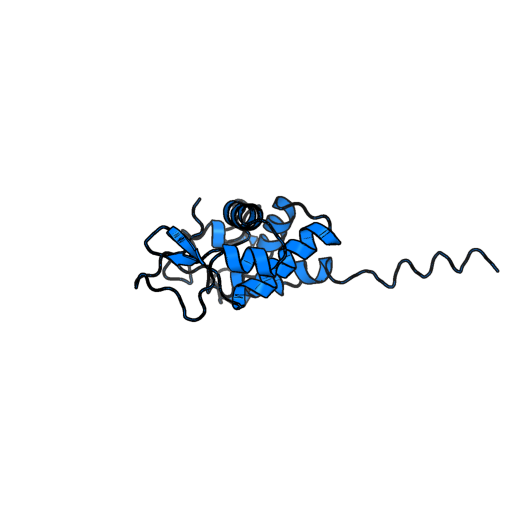A C 1
ATOM 758 O O . ASN A 1 93 ? 3.082 2.472 -23.061 1.00 79.31 93 ASN A O 1
ATOM 762 N N . CYS A 1 94 ? 4.247 1.494 -21.420 1.00 79.88 94 CYS A N 1
ATOM 763 C CA . CYS A 1 94 ? 5.131 2.636 -21.170 1.00 79.88 94 CYS A CA 1
ATOM 764 C C . CYS A 1 94 ? 6.149 2.760 -22.321 1.00 79.88 94 CYS A C 1
ATOM 766 O O . CYS A 1 94 ? 6.589 1.723 -22.803 1.00 79.88 94 CYS A O 1
ATOM 768 N N . PRO A 1 95 ? 6.615 3.968 -22.697 1.00 77.88 95 PRO A N 1
ATOM 769 C CA . PRO A 1 95 ? 7.619 4.141 -23.759 1.00 77.88 95 PRO A CA 1
ATOM 770 C C . PRO A 1 95 ? 9.017 3.583 -23.432 1.00 77.88 95 PRO A C 1
ATOM 772 O O . PRO A 1 95 ? 9.934 3.741 -24.228 1.00 77.88 95 PRO A O 1
ATOM 775 N N . TYR A 1 96 ? 9.209 3.000 -22.248 1.00 81.62 96 TYR A N 1
ATOM 776 C CA . TYR A 1 96 ? 10.474 2.400 -21.832 1.00 81.62 96 TYR A CA 1
ATOM 777 C C . TYR A 1 96 ? 10.318 0.886 -21.835 1.00 81.62 96 TYR A C 1
ATOM 779 O O . TYR A 1 96 ? 9.412 0.389 -21.175 1.00 81.62 96 TYR A O 1
ATOM 787 N N . ASP A 1 97 ? 11.229 0.163 -22.480 1.00 73.31 97 ASP A N 1
ATOM 788 C CA . ASP A 1 97 ? 11.129 -1.299 -22.613 1.00 73.31 97 ASP A CA 1
ATOM 789 C C . ASP A 1 97 ? 11.770 -2.058 -21.444 1.00 73.31 97 ASP A C 1
ATOM 791 O O . ASP A 1 97 ? 11.542 -3.255 -21.252 1.00 73.31 97 ASP A O 1
ATOM 795 N N . ARG A 1 98 ? 12.587 -1.369 -20.638 1.00 74.81 98 ARG A N 1
ATOM 796 C CA . ARG A 1 98 ? 13.296 -1.943 -19.492 1.00 74.81 98 ARG A CA 1
ATOM 797 C C . ARG A 1 98 ? 13.279 -1.010 -18.293 1.00 74.81 98 ARG A C 1
ATOM 799 O O . ARG A 1 98 ? 13.189 0.211 -18.400 1.00 74.81 98 ARG A O 1
ATOM 806 N N . ARG A 1 99 ? 13.434 -1.612 -17.113 1.00 75.81 99 ARG A N 1
ATOM 807 C CA . ARG A 1 99 ? 13.515 -0.905 -15.830 1.00 75.81 99 ARG A CA 1
ATOM 808 C C . ARG A 1 99 ? 14.662 0.111 -15.779 1.00 75.81 99 ARG A C 1
ATOM 810 O O . ARG A 1 99 ? 14.457 1.195 -15.241 1.00 75.81 99 ARG A O 1
ATOM 817 N N . SER A 1 100 ? 15.841 -0.254 -16.290 1.00 78.62 100 SER A N 1
ATOM 818 C CA . SER A 1 100 ? 17.057 0.582 -16.287 1.00 78.62 100 SER A CA 1
ATOM 819 C C . SER A 1 100 ? 16.843 1.934 -16.954 1.00 78.62 100 SER A C 1
ATOM 821 O O . SER A 1 100 ? 17.434 2.926 -16.547 1.00 78.62 100 SER A O 1
ATOM 823 N N . ASP A 1 101 ? 15.946 1.964 -17.933 1.00 79.81 101 ASP A N 1
ATOM 824 C CA . ASP A 1 101 ? 15.725 3.113 -18.801 1.00 79.81 101 ASP A CA 1
ATOM 825 C C . ASP A 1 101 ? 14.638 4.036 -18.211 1.00 79.81 101 ASP A C 1
ATOM 827 O O . ASP A 1 101 ? 14.344 5.107 -18.739 1.00 79.81 101 ASP A O 1
ATOM 831 N N . CYS A 1 102 ? 14.029 3.635 -17.085 1.00 78.94 102 CYS A N 1
ATOM 832 C CA . CYS A 1 102 ? 12.926 4.350 -16.467 1.00 78.94 102 CYS A CA 1
ATOM 833 C C . CYS A 1 102 ? 13.420 5.488 -15.549 1.00 78.94 102 CYS A C 1
ATOM 835 O O . CYS A 1 102 ? 13.960 5.222 -14.468 1.00 78.94 102 CYS A O 1
ATOM 837 N N . PRO A 1 103 ? 13.095 6.762 -15.847 1.00 77.12 103 PRO A N 1
ATOM 838 C CA . PRO A 1 103 ? 13.520 7.914 -15.044 1.00 77.12 103 PRO A CA 1
ATOM 839 C C . PRO A 1 103 ? 12.850 7.995 -13.658 1.00 77.12 103 PRO A C 1
ATOM 841 O O . PRO A 1 103 ? 13.165 8.886 -12.870 1.00 77.12 103 PRO A O 1
ATOM 844 N N . LEU A 1 104 ? 11.907 7.096 -13.345 1.00 77.38 104 LEU A N 1
ATOM 845 C CA . LEU A 1 104 ? 11.235 7.012 -12.040 1.00 77.38 104 LEU A CA 1
ATOM 846 C C . LEU A 1 104 ? 11.951 6.128 -11.019 1.00 77.38 104 LEU A C 1
ATOM 848 O O . LEU A 1 104 ? 11.690 6.263 -9.821 1.00 77.38 104 LEU A O 1
ATOM 852 N N . LEU A 1 105 ? 12.778 5.194 -11.489 1.00 75.38 105 LEU A N 1
ATOM 853 C CA . LEU A 1 105 ? 13.412 4.164 -10.663 1.00 75.38 105 LEU A CA 1
ATOM 854 C C . LEU A 1 105 ? 14.922 4.376 -10.503 1.00 75.38 105 LEU A C 1
ATOM 856 O O . LEU A 1 105 ? 15.602 3.468 -10.032 1.00 75.38 105 LEU A O 1
ATOM 860 N N . VAL A 1 106 ? 15.414 5.573 -10.844 1.00 67.75 106 VAL A N 1
ATOM 861 C CA . VAL A 1 106 ? 16.824 5.978 -10.696 1.00 67.75 106 VAL A CA 1
ATOM 862 C C . VAL A 1 106 ? 17.310 5.756 -9.253 1.00 67.75 106 VAL A C 1
ATOM 864 O O . VAL A 1 106 ? 18.395 5.225 -9.048 1.00 67.75 106 VAL A O 1
ATOM 867 N N . ASP A 1 107 ? 16.445 5.999 -8.259 1.00 63.19 107 ASP A N 1
ATOM 868 C CA . ASP A 1 107 ? 16.701 5.726 -6.837 1.00 63.19 107 ASP A CA 1
ATOM 869 C C . ASP A 1 107 ? 16.010 4.419 -6.385 1.00 63.19 107 ASP A C 1
ATOM 871 O O . ASP A 1 107 ? 14.988 4.441 -5.693 1.00 63.19 107 ASP A O 1
ATOM 875 N N . ALA A 1 108 ? 16.549 3.274 -6.821 1.00 65.62 108 ALA A N 1
ATOM 876 C CA . ALA A 1 108 ? 15.997 1.901 -6.876 1.00 65.62 108 ALA A CA 1
ATOM 877 C C . ALA A 1 108 ? 15.368 1.243 -5.608 1.00 65.62 108 ALA A C 1
ATOM 879 O O . ALA A 1 108 ? 15.166 0.025 -5.574 1.00 65.62 108 ALA A O 1
ATOM 880 N N . TRP A 1 109 ? 14.993 2.001 -4.580 1.00 77.81 109 TRP A N 1
ATOM 881 C CA . TRP A 1 109 ? 14.439 1.508 -3.310 1.00 77.81 109 TRP A CA 1
ATOM 882 C C . TRP A 1 109 ? 12.955 1.818 -3.100 1.00 77.81 109 TRP A C 1
ATOM 884 O O . TRP A 1 109 ? 12.386 1.467 -2.060 1.00 77.81 109 TRP A O 1
ATOM 894 N N . GLN A 1 110 ? 12.325 2.510 -4.051 1.00 82.88 110 GLN A N 1
ATOM 895 C CA . GLN A 1 110 ? 10.933 2.938 -3.958 1.00 82.88 110 GLN A CA 1
ATOM 896 C C . GLN A 1 110 ? 10.139 2.521 -5.198 1.00 82.88 110 GLN A C 1
ATOM 898 O O . GLN A 1 110 ? 10.629 2.683 -6.315 1.00 82.88 110 GLN A O 1
ATOM 903 N N . PRO A 1 111 ? 8.905 2.013 -5.038 1.00 87.88 111 PRO A N 1
ATOM 904 C CA . PRO A 1 111 ? 8.056 1.694 -6.179 1.00 87.88 111 PRO A CA 1
ATOM 905 C C . PRO A 1 111 ? 7.662 2.959 -6.947 1.00 87.88 111 PRO A C 1
ATOM 907 O O . PRO A 1 111 ? 7.605 4.059 -6.390 1.00 87.88 111 PRO A O 1
ATOM 910 N N . CYS A 1 112 ? 7.309 2.808 -8.224 1.00 85.75 112 CYS A N 1
ATOM 911 C CA . CYS A 1 112 ? 7.076 3.943 -9.121 1.00 85.75 112 CYS A CA 1
ATOM 912 C C . CYS A 1 112 ? 6.001 4.930 -8.615 1.00 85.75 112 CYS A C 1
ATOM 914 O O . CYS A 1 112 ? 6.089 6.129 -8.871 1.00 85.75 112 CYS A O 1
ATOM 916 N N . TRP A 1 113 ? 5.000 4.460 -7.858 1.00 86.88 113 TRP A N 1
ATOM 917 C CA . TRP A 1 113 ? 3.933 5.303 -7.300 1.00 86.88 113 TRP A CA 1
ATOM 918 C C . TRP A 1 113 ? 4.372 6.195 -6.132 1.00 86.88 113 TRP A C 1
ATOM 920 O O . TRP A 1 113 ? 3.662 7.144 -5.792 1.00 86.88 113 TRP A O 1
ATOM 930 N N . ARG A 1 114 ? 5.545 5.956 -5.536 1.00 83.88 114 ARG A N 1
ATOM 931 C CA . ARG A 1 114 ? 6.181 6.917 -4.621 1.00 83.88 114 ARG A CA 1
ATOM 932 C C . ARG A 1 114 ? 6.763 8.101 -5.389 1.00 83.88 114 ARG A C 1
ATOM 934 O O . ARG A 1 114 ? 6.610 9.230 -4.936 1.00 83.88 114 ARG A O 1
ATOM 941 N N . ASN A 1 115 ? 7.296 7.866 -6.588 1.00 77.81 115 ASN A N 1
ATOM 942 C CA . ASN A 1 115 ? 7.974 8.868 -7.418 1.00 77.81 115 ASN A CA 1
ATOM 943 C C . ASN A 1 115 ? 7.069 9.460 -8.517 1.00 77.81 115 ASN A C 1
ATOM 945 O O . ASN A 1 115 ? 7.541 9.900 -9.556 1.00 77.81 115 ASN A O 1
ATOM 949 N N . ARG A 1 116 ? 5.749 9.518 -8.291 1.00 73.25 116 ARG A N 1
ATOM 950 C CA . ARG A 1 116 ? 4.705 9.787 -9.309 1.00 73.25 116 ARG A CA 1
ATOM 951 C C . ARG A 1 116 ? 4.862 11.034 -10.197 1.00 73.25 116 ARG A C 1
ATOM 953 O O . ARG A 1 116 ? 4.193 11.112 -11.219 1.00 73.25 116 ARG A O 1
ATOM 960 N N . ALA A 1 117 ? 5.697 12.003 -9.819 1.00 65.69 117 ALA A N 1
ATOM 961 C CA . ALA A 1 117 ? 5.818 13.297 -10.494 1.00 65.69 117 ALA A CA 1
ATOM 962 C C . ALA A 1 117 ? 6.331 13.217 -11.945 1.00 65.69 117 ALA A C 1
ATOM 964 O O . ALA A 1 117 ? 6.143 14.171 -12.688 1.00 65.69 117 ALA A O 1
ATOM 965 N N . ARG A 1 118 ? 6.965 12.107 -12.353 1.00 68.94 118 ARG A N 1
ATOM 966 C CA . ARG A 1 118 ? 7.585 11.961 -13.687 1.00 68.94 118 ARG A CA 1
ATOM 967 C C . ARG A 1 118 ? 7.018 10.800 -14.510 1.00 68.94 118 ARG A C 1
ATOM 969 O O . ARG A 1 118 ? 7.693 10.270 -15.383 1.00 68.94 118 ARG A O 1
ATOM 976 N N . CYS A 1 119 ? 5.818 10.323 -14.180 1.00 76.62 119 CYS A N 1
ATOM 977 C CA . CYS A 1 119 ? 5.252 9.160 -14.856 1.00 76.62 119 CYS A CA 1
ATOM 978 C C . CYS A 1 119 ? 4.583 9.538 -16.194 1.00 76.62 119 CYS A C 1
ATOM 980 O O . CYS A 1 119 ? 3.648 10.333 -16.143 1.00 76.62 119 CYS A O 1
ATOM 982 N N . PRO A 1 120 ? 4.973 8.947 -17.348 1.00 69.00 120 PRO A N 1
ATOM 983 C CA . PRO A 1 120 ? 4.491 9.390 -18.665 1.00 69.00 120 PRO A CA 1
ATOM 984 C C . PRO A 1 120 ? 3.006 9.105 -18.924 1.00 69.00 120 PRO A C 1
ATOM 986 O O . PRO A 1 120 ? 2.309 9.907 -19.526 1.00 69.00 120 PRO A O 1
ATOM 989 N N . GLY A 1 121 ? 2.509 7.946 -18.480 1.00 62.91 121 GLY A N 1
ATOM 990 C CA . GLY A 1 121 ? 1.212 7.426 -18.934 1.00 62.91 121 GLY A CA 1
ATOM 991 C C . GLY A 1 121 ? -0.004 7.809 -18.085 1.00 62.91 121 GLY A C 1
ATOM 992 O O . GLY A 1 121 ? -0.916 6.992 -17.967 1.00 62.91 121 GLY A O 1
ATOM 993 N N . MET A 1 122 ? 0.019 8.907 -17.328 1.00 60.06 122 MET A N 1
ATOM 994 C CA . MET A 1 122 ? -1.138 9.319 -16.518 1.00 60.06 122 MET A CA 1
ATOM 995 C C . MET A 1 122 ? -1.219 10.835 -16.405 1.00 60.06 122 MET A C 1
ATOM 997 O O . MET A 1 122 ? -0.191 11.489 -16.247 1.00 60.06 122 MET A O 1
ATOM 1001 N N . ASP A 1 123 ? -2.449 11.340 -16.287 1.00 53.44 123 ASP A N 1
ATOM 1002 C CA . ASP A 1 123 ? -2.787 12.637 -15.693 1.00 53.44 123 ASP A CA 1
ATOM 1003 C C . ASP A 1 123 ? -2.380 12.679 -14.201 1.00 53.44 123 ASP A C 1
ATOM 1005 O O . ASP A 1 123 ? -3.204 12.728 -13.292 1.00 53.44 123 ASP A O 1
ATOM 1009 N N . ALA A 1 124 ? -1.076 12.576 -13.942 1.00 47.53 124 ALA A N 1
ATOM 1010 C CA . ALA A 1 124 ? -0.276 12.888 -12.758 1.00 47.53 124 ALA A CA 1
ATOM 1011 C C . ALA A 1 124 ? -0.764 12.516 -11.335 1.00 47.53 124 ALA A C 1
ATOM 1013 O O . ALA A 1 124 ? -0.064 12.854 -10.376 1.00 47.53 124 ALA A O 1
ATOM 1014 N N . ARG A 1 125 ? -1.926 11.884 -11.101 1.00 57.03 125 ARG A N 1
ATOM 1015 C CA . ARG A 1 125 ? -2.525 11.906 -9.746 1.00 57.03 125 ARG A CA 1
ATOM 1016 C C . ARG A 1 125 ? -3.120 10.615 -9.216 1.00 57.03 125 ARG A C 1
ATOM 1018 O O . ARG A 1 125 ? -3.231 10.536 -7.993 1.00 57.03 125 ARG A O 1
ATOM 1025 N N . ASP A 1 126 ? -3.433 9.615 -10.039 1.00 77.50 126 ASP A N 1
ATOM 1026 C CA . ASP A 1 126 ? -4.199 8.455 -9.560 1.00 77.50 126 ASP A CA 1
ATOM 1027 C C . ASP A 1 126 ? -3.432 7.125 -9.562 1.00 77.50 126 ASP A C 1
ATOM 1029 O O . ASP A 1 126 ? -3.812 6.127 -10.170 1.00 77.50 126 ASP A O 1
ATOM 1033 N N . CYS A 1 127 ? -2.325 7.084 -8.814 1.00 85.31 127 CYS A N 1
ATOM 1034 C CA . CYS A 1 127 ? -1.625 5.824 -8.564 1.00 85.31 127 CYS A CA 1
ATOM 1035 C C . CYS A 1 127 ? -2.493 4.779 -7.840 1.00 85.31 127 CYS A C 1
ATOM 1037 O O . CYS A 1 127 ? -2.135 3.607 -7.867 1.00 85.31 127 CYS A O 1
ATOM 1039 N N . TYR A 1 128 ? -3.612 5.176 -7.221 1.00 88.06 128 TYR A N 1
ATOM 1040 C CA . TYR A 1 128 ? -4.523 4.251 -6.549 1.00 88.06 128 TYR A CA 1
ATOM 1041 C C . TYR A 1 128 ? -5.222 3.315 -7.543 1.00 88.06 128 TYR A C 1
ATOM 1043 O O . TYR A 1 128 ? -5.367 2.133 -7.248 1.00 88.06 128 TYR A O 1
ATOM 1051 N N . PHE A 1 129 ? -5.610 3.787 -8.731 1.00 86.38 129 PHE A N 1
ATOM 1052 C CA . PHE A 1 129 ? -6.203 2.936 -9.781 1.00 86.38 129 PHE A CA 1
ATOM 1053 C C . PHE A 1 129 ? -5.198 2.458 -10.839 1.00 86.38 129 PHE A C 1
ATOM 1055 O O . PHE A 1 129 ? -5.568 1.804 -11.807 1.00 86.38 129 PHE A O 1
ATOM 1062 N N . CYS A 1 130 ? -3.911 2.748 -10.658 1.00 87.31 130 CYS A N 1
ATOM 1063 C CA . CYS A 1 130 ? -2.869 2.328 -11.586 1.00 87.31 130 CYS A CA 1
ATOM 1064 C C . CYS A 1 130 ? -2.745 0.798 -11.647 1.00 87.31 130 CYS A C 1
ATOM 1066 O O . CYS A 1 130 ? -2.583 0.151 -10.609 1.00 87.31 130 CYS A O 1
ATOM 1068 N N . ALA A 1 131 ? -2.698 0.241 -12.862 1.00 88.94 131 ALA A N 1
ATOM 1069 C CA . ALA A 1 131 ? -2.500 -1.191 -13.096 1.00 88.94 131 ALA A CA 1
ATOM 1070 C C . ALA A 1 131 ? -1.258 -1.745 -12.376 1.00 88.94 131 ALA A C 1
ATOM 1072 O O . ALA A 1 131 ? -1.299 -2.838 -11.829 1.00 88.94 131 ALA A O 1
ATOM 1073 N N . VAL A 1 132 ? -0.177 -0.960 -12.283 1.00 90.50 132 VAL A N 1
ATOM 1074 C CA . VAL A 1 132 ? 1.057 -1.367 -11.585 1.00 90.50 132 VAL A CA 1
ATOM 1075 C C . VAL A 1 132 ? 0.823 -1.531 -10.083 1.00 90.50 132 VAL A C 1
ATOM 1077 O O . VAL A 1 132 ? 1.245 -2.525 -9.505 1.00 90.50 132 VAL A O 1
ATOM 1080 N N . TYR A 1 133 ? 0.116 -0.591 -9.447 1.00 92.19 133 TYR A N 1
ATOM 1081 C CA . TYR A 1 133 ? -0.217 -0.695 -8.022 1.00 92.19 133 TYR A CA 1
ATOM 1082 C C . TYR A 1 133 ? -1.186 -1.852 -7.763 1.00 92.19 133 TYR A C 1
ATOM 1084 O O . TYR A 1 133 ? -0.988 -2.639 -6.842 1.00 92.19 133 TYR A O 1
ATOM 1092 N N . ARG A 1 134 ? -2.200 -2.003 -8.621 1.00 92.75 134 ARG A N 1
ATOM 1093 C CA . ARG A 1 134 ? -3.212 -3.062 -8.505 1.00 92.75 134 ARG A CA 1
ATOM 1094 C C . ARG A 1 134 ? -2.678 -4.458 -8.807 1.00 92.75 134 ARG A C 1
ATOM 1096 O O . ARG A 1 134 ? -3.208 -5.427 -8.275 1.00 92.75 134 ARG A O 1
ATOM 1103 N N . ALA A 1 135 ? -1.606 -4.564 -9.584 1.00 93.25 135 ALA A N 1
ATOM 1104 C CA . ALA A 1 135 ? -0.920 -5.822 -9.840 1.00 93.25 135 ALA A CA 1
ATOM 1105 C C . ALA A 1 135 ? -0.000 -6.265 -8.688 1.00 93.25 135 ALA A C 1
ATOM 1107 O O . ALA A 1 135 ? 0.370 -7.435 -8.649 1.00 93.25 135 ALA A O 1
ATOM 1108 N N . ALA A 1 136 ? 0.348 -5.383 -7.738 1.00 93.75 136 ALA A N 1
ATOM 1109 C CA . ALA A 1 136 ? 1.303 -5.677 -6.662 1.00 93.75 136 ALA A CA 1
ATOM 1110 C C . ALA A 1 136 ? 1.024 -6.977 -5.872 1.00 93.75 136 ALA A C 1
ATOM 1112 O O . ALA A 1 136 ? 1.965 -7.753 -5.698 1.00 93.75 136 ALA A O 1
ATOM 1113 N N . PRO A 1 137 ? -0.224 -7.295 -5.459 1.00 93.00 137 PRO A N 1
ATOM 1114 C CA . PRO A 1 137 ? -0.518 -8.548 -4.750 1.00 93.00 137 PRO A CA 1
ATOM 1115 C C . PRO A 1 137 ? -0.239 -9.792 -5.590 1.00 93.00 137 PRO A C 1
ATOM 1117 O O . PRO A 1 137 ? 0.038 -10.863 -5.057 1.00 93.00 137 PRO A O 1
ATOM 1120 N N . ASN A 1 138 ? -0.343 -9.651 -6.913 1.00 91.44 138 ASN A N 1
ATOM 1121 C CA . ASN A 1 138 ? -0.271 -10.748 -7.863 1.00 91.44 138 ASN A CA 1
ATOM 1122 C C . ASN A 1 138 ? 1.066 -10.837 -8.601 1.00 91.44 138 ASN A C 1
ATOM 1124 O O . ASN A 1 138 ? 1.218 -11.689 -9.475 1.00 91.44 138 ASN A O 1
ATOM 1128 N N . ALA A 1 139 ? 2.021 -9.978 -8.259 1.00 89.31 139 ALA A N 1
ATOM 1129 C CA . ALA A 1 139 ? 3.323 -9.948 -8.895 1.00 89.31 139 ALA A CA 1
ATOM 1130 C C . ALA A 1 139 ? 4.035 -11.299 -8.739 1.00 89.31 139 ALA A C 1
ATOM 1132 O O . ALA A 1 139 ? 4.075 -11.813 -7.618 1.00 89.31 139 ALA A O 1
ATOM 1133 N N . PRO A 1 140 ? 4.651 -11.857 -9.797 1.00 86.69 140 PRO A N 1
ATOM 1134 C CA . PRO A 1 140 ? 5.397 -13.110 -9.688 1.00 86.69 140 PRO A CA 1
ATOM 1135 C C . P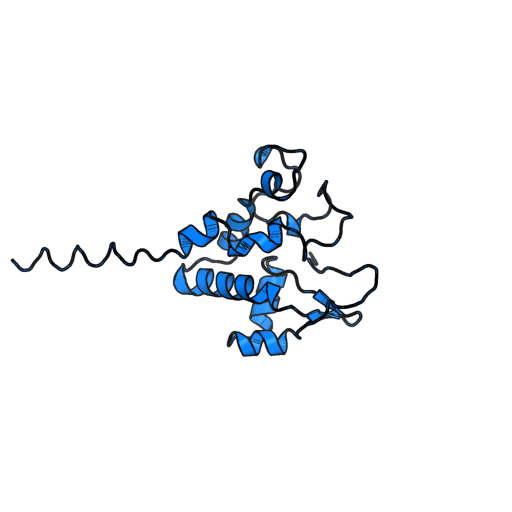RO A 1 140 ? 6.460 -13.073 -8.583 1.00 86.69 140 PRO A C 1
ATOM 1137 O O . PRO A 1 140 ? 6.556 -14.008 -7.797 1.00 86.69 140 PRO A O 1
ATOM 1140 N N . SER A 1 141 ? 7.176 -11.950 -8.449 1.00 84.56 141 SER A N 1
ATOM 1141 C CA . SER A 1 141 ? 8.177 -11.732 -7.397 1.00 84.56 141 SER A CA 1
ATOM 1142 C C . SER A 1 141 ? 7.601 -11.774 -5.978 1.00 84.56 141 SER A C 1
ATOM 1144 O O . SER A 1 141 ? 8.289 -12.188 -5.053 1.00 84.56 141 SER A O 1
ATOM 1146 N N . VAL A 1 142 ? 6.342 -11.370 -5.794 1.00 89.62 142 VAL A N 1
ATOM 1147 C CA . VAL A 1 142 ? 5.644 -11.416 -4.502 1.00 89.62 142 VAL A CA 1
ATOM 1148 C C . VAL A 1 142 ? 5.056 -12.802 -4.255 1.00 89.62 142 VAL A C 1
ATOM 1150 O O . VAL A 1 142 ? 5.223 -13.356 -3.171 1.00 89.62 142 VAL A O 1
ATOM 1153 N N . LYS A 1 143 ? 4.396 -13.385 -5.264 1.00 88.19 143 LYS A N 1
ATOM 1154 C CA . LYS A 1 143 ? 3.798 -14.722 -5.169 1.00 88.19 143 LYS A CA 1
ATOM 1155 C C . LYS A 1 143 ? 4.843 -15.794 -4.883 1.00 88.19 143 LYS A C 1
ATOM 1157 O O . LYS A 1 143 ? 4.584 -16.645 -4.045 1.00 88.19 143 LYS A O 1
ATOM 1162 N N . ALA A 1 144 ? 6.013 -15.726 -5.518 1.00 87.62 144 ALA A N 1
ATOM 1163 C CA . ALA A 1 144 ? 7.092 -16.690 -5.311 1.00 87.62 144 ALA A CA 1
ATOM 1164 C C . ALA A 1 144 ? 7.553 -16.766 -3.845 1.00 87.62 144 ALA A C 1
ATOM 1166 O O . ALA A 1 144 ? 7.899 -17.838 -3.372 1.00 87.62 144 ALA A O 1
ATOM 1167 N N . LEU A 1 145 ? 7.501 -15.651 -3.108 1.00 86.12 145 LEU A N 1
ATOM 1168 C CA . LEU A 1 145 ? 7.910 -15.582 -1.698 1.00 86.12 145 LEU A CA 1
ATOM 1169 C C . LEU A 1 145 ? 6.833 -16.075 -0.722 1.00 86.12 145 LEU A C 1
ATOM 1171 O O . LEU A 1 145 ? 7.125 -16.323 0.442 1.00 86.12 145 LEU A O 1
ATOM 1175 N N . LEU A 1 146 ? 5.585 -16.181 -1.185 1.00 84.38 146 LEU A N 1
ATOM 1176 C CA . LEU A 1 146 ? 4.439 -16.664 -0.408 1.00 84.38 146 LEU A CA 1
ATOM 1177 C C . LEU A 1 146 ? 3.958 -18.050 -0.855 1.00 84.38 146 LEU A C 1
ATOM 1179 O O . LEU A 1 146 ? 3.034 -18.598 -0.249 1.00 84.38 146 LEU A O 1
ATOM 1183 N N . ALA A 1 147 ? 4.548 -18.596 -1.920 1.00 72.38 147 ALA A N 1
ATOM 1184 C CA . ALA A 1 147 ? 4.427 -19.993 -2.286 1.00 72.38 147 ALA A CA 1
ATOM 1185 C C . ALA A 1 147 ? 5.215 -20.783 -1.238 1.00 72.38 147 ALA A C 1
ATOM 1187 O O . ALA A 1 147 ? 6.441 -20.762 -1.213 1.00 72.38 147 ALA A O 1
ATOM 1188 N N . THR A 1 148 ? 4.507 -21.396 -0.296 1.00 56.34 148 THR A N 1
ATOM 1189 C CA . THR A 1 148 ? 5.128 -22.172 0.777 1.00 56.34 148 THR A CA 1
ATOM 1190 C C . THR A 1 148 ? 6.061 -23.246 0.200 1.00 56.34 148 THR A C 1
ATOM 1192 O O . THR A 1 148 ? 5.610 -24.000 -0.664 1.00 56.34 148 THR A O 1
ATOM 1195 N N . PRO A 1 149 ? 7.285 -23.433 0.725 1.00 48.03 149 PRO A N 1
ATOM 1196 C CA . PRO A 1 149 ? 8.098 -24.619 0.460 1.00 48.03 149 PRO A CA 1
ATOM 1197 C C . PRO A 1 149 ? 7.605 -25.818 1.289 1.00 48.03 149 PRO A C 1
ATOM 1199 O O . PRO A 1 149 ? 8.396 -26.529 1.907 1.00 48.03 149 PRO A O 1
ATOM 1202 N N . ASN A 1 150 ? 6.291 -26.064 1.340 1.00 45.59 150 ASN A N 1
ATOM 1203 C CA . ASN A 1 150 ? 5.724 -27.126 2.178 1.00 45.59 150 ASN A CA 1
ATOM 1204 C C . ASN A 1 150 ? 5.758 -28.518 1.518 1.00 45.59 150 ASN A C 1
ATOM 1206 O O . ASN A 1 150 ? 4.872 -29.334 1.744 1.00 45.59 150 ASN A O 1
ATOM 1210 N N . GLU A 1 151 ? 6.814 -28.788 0.746 1.00 43.88 151 GLU A N 1
ATOM 1211 C CA . GLU A 1 151 ? 7.221 -30.138 0.328 1.00 43.88 151 GLU A CA 1
ATOM 1212 C C . GLU A 1 151 ? 8.716 -30.421 0.576 1.00 43.88 151 GLU A C 1
ATOM 1214 O O . GLU A 1 151 ? 9.120 -31.580 0.546 1.00 43.88 151 GLU A O 1
ATOM 1219 N N . PHE A 1 152 ? 9.550 -29.418 0.892 1.00 43.41 152 PHE A N 1
ATOM 1220 C CA . PHE A 1 152 ? 10.999 -29.649 1.012 1.00 43.41 152 PHE A CA 1
ATOM 1221 C C . PHE A 1 152 ? 11.422 -30.179 2.397 1.00 43.41 152 PHE A C 1
ATOM 1223 O O . PHE A 1 152 ? 12.287 -31.040 2.492 1.00 43.41 152 PHE A O 1
ATOM 1230 N N . CYS A 1 153 ? 10.757 -29.765 3.484 1.00 41.50 153 CYS A N 1
ATOM 1231 C CA . CYS A 1 153 ? 11.140 -30.149 4.856 1.00 41.50 153 CYS A CA 1
ATOM 1232 C C . CYS A 1 153 ? 10.523 -31.461 5.390 1.00 41.50 153 CYS A C 1
ATOM 1234 O O . CYS A 1 153 ? 10.705 -31.776 6.569 1.00 41.50 153 CYS A O 1
ATOM 1236 N N . ARG A 1 154 ? 9.788 -32.234 4.573 1.00 40.03 154 ARG A N 1
ATOM 1237 C CA . ARG A 1 154 ? 9.275 -33.562 4.979 1.00 40.03 154 ARG A CA 1
ATOM 1238 C C . ARG A 1 154 ? 10.170 -34.734 4.572 1.00 40.03 154 ARG A C 1
ATOM 1240 O O . ARG A 1 154 ? 10.011 -35.801 5.142 1.00 40.03 154 ARG A O 1
ATOM 1247 N N . ARG A 1 155 ? 11.125 -34.548 3.653 1.00 41.78 155 ARG A N 1
ATOM 1248 C CA . ARG A 1 155 ? 11.947 -35.654 3.125 1.00 41.78 155 ARG A CA 1
ATOM 1249 C C . ARG A 1 155 ? 13.234 -35.963 3.895 1.00 41.78 155 ARG A C 1
ATOM 1251 O O . ARG A 1 155 ? 13.782 -37.037 3.703 1.00 41.78 155 ARG A O 1
ATOM 1258 N N . GLU A 1 156 ? 13.687 -35.095 4.797 1.00 41.22 156 GLU A N 1
ATOM 1259 C CA . GLU A 1 156 ? 14.945 -35.316 5.543 1.00 41.22 156 GLU A CA 1
ATOM 1260 C C . GLU A 1 156 ? 14.752 -35.835 6.979 1.00 41.22 156 GLU A C 1
ATOM 1262 O O . GLU A 1 156 ? 15.707 -35.912 7.744 1.00 41.22 156 GLU A O 1
ATOM 1267 N N . ARG A 1 157 ? 13.528 -36.227 7.364 1.00 43.41 157 ARG A N 1
ATOM 1268 C CA . ARG A 1 157 ? 13.260 -36.906 8.651 1.00 43.41 157 ARG A CA 1
ATOM 1269 C C . ARG A 1 157 ? 12.818 -38.368 8.532 1.00 43.41 157 ARG A C 1
ATOM 1271 O O . ARG A 1 157 ? 12.628 -39.005 9.556 1.00 43.41 157 ARG A O 1
ATOM 1278 N N . GLU A 1 158 ? 12.713 -38.902 7.315 1.00 44.56 158 GLU A N 1
ATOM 1279 C CA . GLU A 1 158 ? 12.393 -40.321 7.056 1.00 44.56 158 GLU A CA 1
ATOM 1280 C C . GLU A 1 158 ? 13.604 -41.125 6.537 1.00 44.56 158 GLU A C 1
ATOM 1282 O O . GLU A 1 158 ? 13.477 -42.309 6.256 1.00 44.56 158 GLU A O 1
ATOM 1287 N N . ALA A 1 159 ? 14.792 -40.514 6.434 1.00 48.44 159 ALA A N 1
ATOM 1288 C CA . ALA A 1 159 ? 16.022 -41.174 5.970 1.00 48.44 159 ALA A CA 1
ATOM 1289 C C . ALA A 1 159 ? 17.017 -41.519 7.100 1.00 48.44 159 ALA A C 1
ATOM 1291 O O . ALA A 1 159 ? 18.164 -41.862 6.824 1.00 48.44 159 ALA A O 1
ATOM 1292 N N . THR A 1 160 ? 16.595 -41.431 8.364 1.00 50.41 160 THR A N 1
ATOM 1293 C CA . THR A 1 160 ? 17.443 -41.732 9.536 1.00 50.41 160 THR A CA 1
ATOM 1294 C C . THR A 1 160 ? 16.810 -42.732 10.501 1.00 50.41 160 THR A C 1
ATOM 1296 O O . THR A 1 160 ? 17.178 -42.766 11.670 1.00 50.41 160 THR A O 1
ATOM 1299 N N . ASP A 1 161 ? 15.864 -43.538 10.017 1.00 46.03 161 ASP A N 1
ATOM 1300 C CA . ASP A 1 161 ? 15.294 -44.655 10.775 1.00 46.03 161 ASP A CA 1
ATOM 1301 C C . ASP A 1 161 ? 14.890 -45.783 9.805 1.00 46.03 161 ASP A C 1
ATOM 1303 O O . ASP A 1 161 ? 13.713 -46.053 9.565 1.00 46.03 161 ASP A O 1
ATOM 1307 N N . SER A 1 162 ? 15.884 -46.371 9.130 1.00 41.88 162 SER A N 1
ATOM 1308 C CA . SER A 1 162 ? 15.817 -47.665 8.424 1.00 41.88 162 SER A CA 1
ATOM 1309 C C . SER A 1 162 ? 17.220 -48.216 8.204 1.00 41.88 162 SER A C 1
ATOM 1311 O O . SER A 1 162 ? 18.086 -47.430 7.757 1.00 41.88 162 SER A O 1
#

Foldseek 3Di:
DQLEFCDPVLDDDPQWDFLVVLCVVVVHDSVVVVVCRVLVLDYFYAHPVGGTTDHPLCNLSVVLVVCCCPVLVDDSQVLQLLLQPQQLCVQQVAPDRDSVVDPQCPVRRGHSSVSQCPGDRDPRGCPVPRSSSSCSSVDPSSVVSNPDPVPPPPPVPVPPPD

pLDDT: mean 81.38, std 17.16, range [40.03, 98.44]

Secondary structure (DSSP, 8-state):
----B--TT-PPPTT-EEHHHHHHHTT--HHHHHHHHHHTS---EE-TT--EEE-GGGHHHHHHHHHHHHTS---HHHHHHHHHTS-HHHHHT-S-SSGGG-TT-SSTTS-TTTSGGG-TTSSSS-TTS-HHHHHGGG-HHHHHHHS--TTTTTSSSSSS--

Radius of gyration: 18.21 Å; chains: 1; bounding box: 36×64×38 Å

Sequence (162 aa):
MRVAVKRKDNRLPNGAIKIGTVAKHFGVSVDLLRLYEREGLLIPLKSPRGTRYFTELDYPWIATILRLVREAHLNLASIRHLLTLLPCWQLRNCPYDRRSDCPLLVDAWQPCWRNRARCPGMDARDCYFCAVYRAAPNAPSVKALLATPNEFCRREREATDS